Protein AF-A0A6N0BRM6-F1 (afdb_monomer)

Sequence (118 aa):
MFLLLALAVFIVWDSRRLRDKAPEPLSRERLEQGFLPRGFVPWHFHLGLSGVLALLALLEWETPSQPPFTGRWSWLHHAVFEIFGERGLFAWWLVLAGLMLVVGVAQLRRAKGKSRGV

Structure (mmCIF, N/CA/C/O backbone):
data_AF-A0A6N0BRM6-F1
#
_entry.id   AF-A0A6N0BRM6-F1
#
loop_
_atom_site.group_PDB
_atom_site.id
_atom_site.type_symbol
_atom_site.label_atom_id
_atom_site.label_alt_id
_atom_site.label_comp_id
_atom_site.label_asym_id
_atom_site.label_entity_id
_atom_site.label_seq_id
_atom_site.pdbx_PDB_ins_code
_atom_site.Cartn_x
_atom_site.Cartn_y
_atom_site.Cartn_z
_atom_site.occupancy
_atom_site.B_iso_or_equiv
_atom_site.auth_seq_id
_atom_site.auth_comp_id
_atom_site.auth_asym_id
_atom_site.auth_atom_id
_atom_site.pdbx_PDB_model_num
ATOM 1 N N . MET A 1 1 ? 6.498 17.452 -2.510 1.00 72.00 1 MET A N 1
ATOM 2 C CA . MET A 1 1 ? 5.603 18.284 -1.665 1.00 72.00 1 MET A CA 1
ATOM 3 C C . MET A 1 1 ? 4.256 17.631 -1.352 1.00 72.00 1 MET A C 1
ATOM 5 O O . MET A 1 1 ? 3.862 17.673 -0.195 1.00 72.00 1 MET A O 1
ATOM 9 N N . PHE A 1 2 ? 3.565 17.000 -2.309 1.00 66.38 2 PHE A N 1
ATOM 10 C CA . PHE A 1 2 ? 2.235 16.397 -2.086 1.00 66.38 2 PHE A CA 1
ATOM 11 C C . PHE A 1 2 ? 2.163 15.370 -0.939 1.00 66.38 2 PHE A C 1
ATOM 13 O O . PHE A 1 2 ? 1.215 15.394 -0.161 1.00 66.38 2 PHE A O 1
ATOM 20 N N . LEU A 1 3 ? 3.194 14.536 -0.764 1.00 64.25 3 LEU A N 1
ATOM 21 C CA . LEU A 1 3 ? 3.269 13.571 0.345 1.00 64.25 3 LEU A CA 1
ATOM 22 C C . LEU A 1 3 ? 3.289 14.236 1.730 1.00 64.25 3 LEU A C 1
ATOM 24 O O . LEU A 1 3 ? 2.639 13.756 2.654 1.00 64.25 3 LEU A O 1
ATOM 28 N N . LEU A 1 4 ? 3.991 15.365 1.867 1.00 79.38 4 LEU A N 1
ATOM 29 C CA . LEU A 1 4 ? 4.061 16.107 3.131 1.00 79.38 4 LEU A CA 1
ATOM 30 C C . LEU A 1 4 ? 2.715 16.758 3.466 1.00 79.38 4 LEU A C 1
ATOM 32 O O . LEU A 1 4 ? 2.310 16.775 4.625 1.00 79.38 4 LEU A O 1
ATOM 36 N N . LEU A 1 5 ? 1.996 17.229 2.445 1.00 88.06 5 LEU A N 1
ATOM 37 C CA . LEU A 1 5 ? 0.639 17.756 2.584 1.00 88.06 5 LEU A CA 1
ATOM 38 C C . LEU A 1 5 ? -0.354 16.669 3.016 1.00 88.06 5 LEU A C 1
ATOM 40 O O . LEU A 1 5 ? -1.115 16.882 3.957 1.00 88.06 5 LEU A O 1
ATOM 44 N N . ALA A 1 6 ? -0.310 15.491 2.389 1.00 79.12 6 ALA A N 1
ATOM 45 C CA . ALA A 1 6 ? -1.169 14.366 2.760 1.00 79.12 6 ALA A CA 1
ATOM 46 C C . ALA A 1 6 ? -0.912 13.895 4.204 1.00 79.12 6 ALA A C 1
ATOM 48 O O . ALA A 1 6 ? -1.857 13.677 4.964 1.00 79.12 6 ALA A O 1
ATOM 49 N N . LEU A 1 7 ? 0.361 13.810 4.608 1.00 84.44 7 LEU A N 1
ATOM 50 C CA . LEU A 1 7 ? 0.748 13.462 5.974 1.00 84.44 7 LEU A CA 1
ATOM 51 C C . LEU A 1 7 ? 0.258 14.505 6.989 1.00 84.44 7 LEU A C 1
ATOM 53 O O . LEU A 1 7 ? -0.289 14.144 8.030 1.00 84.44 7 LEU A O 1
ATOM 57 N N . ALA A 1 8 ? 0.406 15.795 6.679 1.00 88.56 8 ALA A N 1
ATOM 58 C CA . ALA A 1 8 ? -0.055 16.874 7.547 1.00 88.56 8 ALA A CA 1
ATOM 59 C C . ALA A 1 8 ? -1.581 16.841 7.744 1.00 88.56 8 ALA A C 1
ATOM 61 O O . ALA A 1 8 ? -2.058 16.953 8.875 1.00 88.56 8 ALA A O 1
ATOM 62 N N . VAL A 1 9 ? -2.349 16.616 6.670 1.00 92.06 9 VAL A N 1
ATOM 63 C CA . VAL A 1 9 ? -3.813 16.465 6.743 1.00 92.06 9 VAL A CA 1
ATOM 64 C C . VAL A 1 9 ? -4.200 15.266 7.613 1.00 92.06 9 VAL A C 1
ATOM 66 O O . VAL A 1 9 ? -5.092 15.386 8.455 1.00 92.06 9 VAL A O 1
ATOM 69 N N . PHE A 1 10 ? -3.503 14.136 7.465 1.00 91.75 10 PHE A N 1
ATOM 70 C CA . PHE A 1 10 ? -3.748 12.938 8.268 1.00 91.75 10 PHE A CA 1
ATOM 71 C C . PHE A 1 10 ? -3.501 13.176 9.765 1.00 91.75 10 PHE A C 1
ATOM 73 O O . PHE A 1 10 ? -4.362 12.856 10.583 1.00 91.75 10 PHE A O 1
ATOM 80 N N . ILE A 1 11 ? -2.369 13.792 10.128 1.00 89.69 11 ILE A N 1
ATOM 81 C CA . ILE A 1 11 ? -2.012 14.075 11.529 1.00 89.69 11 ILE A CA 1
ATOM 82 C C . ILE A 1 11 ? -3.036 15.012 12.181 1.00 89.69 11 ILE A C 1
ATOM 84 O O . ILE A 1 11 ? -3.469 14.775 13.310 1.00 89.69 11 ILE A O 1
ATOM 88 N N . VAL A 1 12 ? -3.451 16.070 11.477 1.00 90.31 12 VAL A N 1
ATOM 89 C CA . VAL A 1 12 ? -4.441 17.027 11.997 1.00 90.31 12 VAL A CA 1
ATOM 90 C C . VAL A 1 12 ? -5.794 16.352 12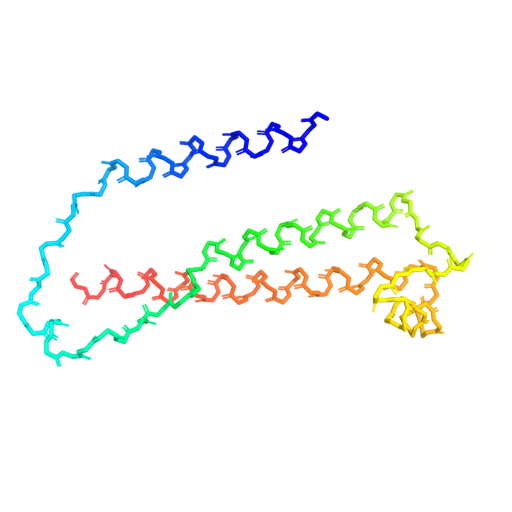.208 1.00 90.31 12 VAL A C 1
ATOM 92 O O . VAL A 1 12 ? -6.454 16.594 13.221 1.00 90.31 12 VAL A O 1
ATOM 95 N N . TRP A 1 13 ? -6.207 15.492 11.279 1.00 94.31 13 TRP A N 1
ATOM 96 C CA . TRP A 1 13 ? -7.456 14.750 11.392 1.00 94.31 13 TRP A CA 1
ATOM 97 C C . TRP A 1 13 ? -7.439 13.752 12.557 1.00 94.31 13 TRP A C 1
ATOM 99 O O . TRP A 1 13 ? -8.380 13.731 13.353 1.00 94.31 13 TRP A O 1
ATOM 109 N N . ASP A 1 14 ? -6.361 12.978 12.709 1.00 89.75 14 ASP A N 1
ATOM 110 C CA . ASP A 1 14 ? -6.246 11.978 13.777 1.00 89.75 14 ASP A CA 1
ATOM 111 C C . ASP A 1 14 ? -6.140 12.629 15.166 1.00 89.75 14 ASP A C 1
ATOM 113 O O . ASP A 1 14 ? -6.813 12.214 16.110 1.00 89.75 14 ASP A O 1
ATOM 117 N N . SER A 1 15 ? -5.405 13.741 15.273 1.00 84.06 15 SER A N 1
ATOM 118 C CA . SER A 1 15 ? -5.323 14.534 16.505 1.00 84.06 15 SER A CA 1
ATOM 119 C C . SER A 1 15 ? -6.690 15.076 16.935 1.00 84.06 15 SER A C 1
ATOM 121 O O . SER A 1 15 ? -7.046 15.006 18.112 1.00 84.06 15 SER A O 1
ATOM 123 N N . ARG A 1 16 ? -7.502 15.561 15.984 1.00 87.88 16 ARG A N 1
ATOM 124 C CA . ARG A 1 16 ? -8.879 15.998 16.270 1.00 87.88 16 ARG A CA 1
ATOM 125 C C . ARG A 1 16 ? -9.756 14.832 16.719 1.00 87.88 16 ARG A C 1
ATOM 127 O O . ARG A 1 16 ? -10.426 14.935 17.737 1.00 87.88 16 ARG A O 1
ATOM 134 N N . ARG A 1 17 ? -9.677 13.695 16.027 1.00 82.88 17 ARG A N 1
ATOM 135 C CA . ARG A 1 17 ? -10.440 12.482 16.357 1.00 82.88 17 ARG A CA 1
ATOM 136 C C . ARG A 1 17 ? -10.163 11.955 17.772 1.00 82.88 17 ARG A C 1
ATOM 138 O O . ARG A 1 17 ? -11.065 11.388 18.387 1.00 82.88 17 ARG A O 1
ATOM 145 N N . LEU A 1 18 ? -8.929 12.084 18.263 1.00 78.62 18 LEU A N 1
ATOM 146 C CA . LEU A 1 18 ? -8.542 11.622 19.600 1.00 78.62 18 LEU A CA 1
ATOM 147 C C . LEU A 1 18 ? -8.971 12.584 20.715 1.00 78.62 18 LEU A C 1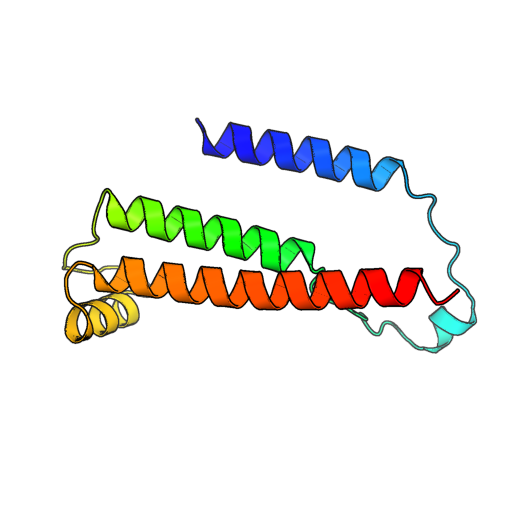
ATOM 149 O O . LEU A 1 18 ? -9.264 12.122 21.814 1.0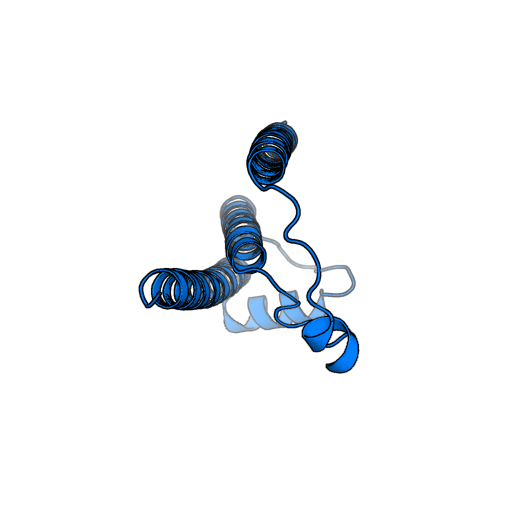0 78.62 18 LEU A O 1
ATOM 153 N N . ARG A 1 19 ? -9.058 13.891 20.438 1.00 81.12 19 ARG A N 1
ATOM 154 C CA . ARG A 1 19 ? -9.497 14.898 21.422 1.00 81.12 19 ARG A CA 1
ATOM 155 C C . ARG A 1 19 ? -10.965 14.751 21.820 1.00 81.12 19 ARG A C 1
ATOM 157 O O . ARG A 1 19 ? -11.303 15.033 22.963 1.00 81.12 19 ARG A O 1
ATOM 164 N N . ASP A 1 20 ? -11.804 14.255 20.916 1.00 76.38 20 ASP A N 1
ATOM 165 C CA . ASP A 1 20 ? -13.247 14.122 21.155 1.00 76.38 20 ASP A CA 1
ATOM 166 C C . ASP A 1 20 ? -13.631 12.849 21.937 1.00 76.38 20 ASP A C 1
ATOM 168 O O . ASP A 1 20 ? -14.805 12.627 22.233 1.00 76.38 20 ASP A O 1
ATOM 172 N N . LYS A 1 21 ? -12.667 11.984 22.283 1.00 71.00 21 LYS A N 1
ATOM 173 C CA . LYS A 1 21 ? -12.925 10.750 23.038 1.00 71.00 21 LYS A CA 1
ATOM 174 C C . LYS A 1 21 ? -12.424 10.879 24.470 1.00 71.00 21 LYS A C 1
ATOM 176 O O . LYS A 1 21 ? -11.224 10.797 24.718 1.00 71.00 21 LYS A O 1
ATOM 181 N N . ALA A 1 22 ? -13.350 11.017 25.418 1.00 66.19 22 ALA A N 1
ATOM 182 C CA . ALA A 1 22 ? -13.034 10.882 26.835 1.00 66.19 22 ALA A CA 1
ATOM 183 C C . ALA A 1 22 ? -12.409 9.494 27.100 1.00 66.19 22 ALA A C 1
ATOM 185 O O . ALA A 1 22 ? -12.912 8.496 26.570 1.00 66.19 22 ALA A O 1
ATOM 186 N N . PRO A 1 23 ? -11.314 9.403 27.878 1.00 64.81 23 PRO A N 1
ATOM 187 C CA . PRO A 1 23 ? -10.708 8.123 28.216 1.00 64.81 23 PRO A CA 1
ATOM 188 C C . PRO A 1 23 ? -11.709 7.288 29.021 1.00 64.81 23 PRO A C 1
ATOM 190 O O . PRO A 1 23 ? -12.103 7.653 30.125 1.00 64.81 23 PRO A O 1
ATOM 193 N N . GLU A 1 24 ? -12.153 6.176 28.437 1.00 70.69 24 GLU A N 1
ATOM 194 C CA . GLU A 1 24 ? -13.071 5.237 29.077 1.00 70.69 24 GLU A CA 1
ATOM 195 C C . GLU A 1 24 ? -12.359 4.596 30.288 1.00 70.69 24 GLU A C 1
ATOM 197 O O . GLU A 1 24 ? -11.265 4.043 30.116 1.00 70.69 24 GLU A O 1
ATOM 202 N N . PRO A 1 25 ? -12.912 4.678 31.514 1.00 70.88 25 PRO A N 1
ATOM 203 C CA . PRO A 1 25 ? -12.265 4.115 32.693 1.00 70.88 25 PRO A CA 1
ATOM 204 C C . PRO A 1 25 ? -12.130 2.593 32.547 1.00 70.88 25 PRO A C 1
ATOM 206 O O . PRO A 1 25 ? -13.089 1.897 32.210 1.00 70.88 25 PRO A O 1
ATOM 209 N N . LEU A 1 26 ? -10.925 2.063 32.787 1.00 63.44 26 LEU A N 1
ATOM 210 C CA . LEU A 1 26 ? -10.678 0.621 32.741 1.00 63.44 26 LEU A CA 1
ATOM 211 C C . LEU A 1 26 ? -11.496 -0.084 33.834 1.00 63.44 26 LEU A C 1
ATOM 213 O O . LEU A 1 26 ? -11.261 0.133 35.023 1.00 63.44 26 LEU A O 1
ATOM 217 N N . SER A 1 27 ? -12.428 -0.959 33.443 1.00 76.44 27 SER A N 1
ATOM 218 C CA . SER A 1 27 ? -13.130 -1.820 34.396 1.00 76.44 27 SER A CA 1
ATOM 219 C C . SER A 1 27 ? -12.166 -2.844 35.004 1.00 76.44 27 SER A C 1
ATOM 221 O O . SER A 1 27 ? -11.254 -3.336 34.335 1.00 76.44 27 SER A O 1
ATOM 223 N N . ARG A 1 28 ? -12.367 -3.195 36.280 1.00 79.25 28 ARG A N 1
ATOM 224 C CA . ARG A 1 28 ? -11.546 -4.208 36.969 1.00 79.25 28 ARG A CA 1
ATOM 225 C C . ARG A 1 28 ? -11.616 -5.577 36.279 1.00 79.25 28 ARG A C 1
ATOM 227 O O . ARG A 1 28 ? -10.604 -6.254 36.179 1.00 79.25 28 ARG A O 1
ATOM 234 N N . GLU A 1 29 ? -12.753 -5.913 35.673 1.00 73.88 29 GLU A N 1
ATOM 235 C CA . GLU A 1 29 ? -12.908 -7.112 34.834 1.00 73.88 29 GLU A CA 1
ATOM 236 C C . GLU A 1 29 ? -12.001 -7.101 33.586 1.00 73.88 29 GLU A C 1
ATOM 238 O O . GLU A 1 29 ? -11.535 -8.156 33.159 1.00 73.88 29 GLU A O 1
ATOM 243 N N . ARG A 1 30 ? -11.693 -5.929 32.995 1.00 62.47 30 ARG A N 1
ATOM 244 C CA . ARG A 1 30 ? -10.713 -5.819 31.889 1.00 62.47 30 ARG A CA 1
ATOM 245 C C . ARG A 1 30 ? -9.274 -6.036 32.363 1.00 62.47 30 ARG A C 1
ATOM 247 O O . ARG A 1 30 ? -8.463 -6.497 31.567 1.00 62.47 30 ARG A O 1
ATOM 254 N N . LEU A 1 31 ? -8.954 -5.697 33.613 1.00 75.94 31 LEU A N 1
ATOM 255 C CA . LEU A 1 31 ? -7.634 -5.944 34.208 1.00 75.94 31 LEU A CA 1
ATOM 256 C C . LEU A 1 31 ? -7.388 -7.445 34.428 1.00 75.94 31 LEU A C 1
ATOM 258 O O . LEU A 1 31 ? -6.277 -7.914 34.197 1.00 75.94 31 LEU A O 1
ATOM 262 N N . GLU A 1 32 ? -8.425 -8.203 34.798 1.00 78.75 32 GLU A N 1
ATOM 263 C CA . GLU A 1 32 ? -8.328 -9.655 35.019 1.00 78.75 32 GLU A CA 1
ATOM 264 C C . GLU A 1 32 ? -8.228 -10.475 33.724 1.00 78.75 32 GLU A C 1
ATOM 266 O O . GLU A 1 32 ? -7.623 -11.543 33.716 1.00 78.75 32 GLU A O 1
ATOM 271 N N . GLN A 1 33 ? -8.743 -9.966 32.598 1.00 69.19 33 GLN A N 1
ATOM 272 C CA . GLN A 1 33 ? -8.633 -10.632 31.287 1.00 69.19 33 GLN A CA 1
ATOM 273 C C . GLN A 1 33 ? -7.218 -10.583 30.676 1.00 69.19 33 GLN A C 1
ATOM 275 O O . GLN A 1 33 ? -7.000 -11.108 29.580 1.00 69.19 33 GLN A O 1
ATOM 280 N N . GL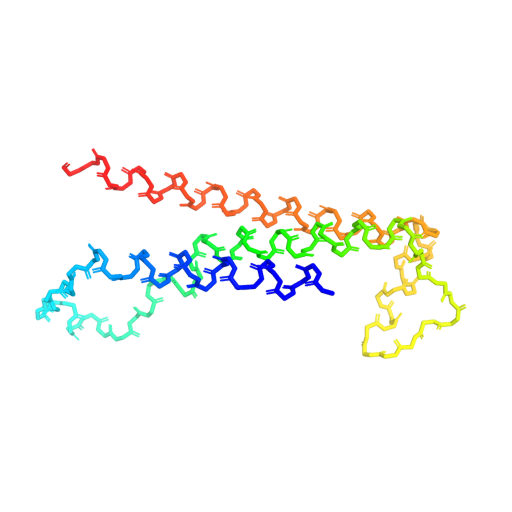Y A 1 34 ? -6.253 -9.980 31.377 1.00 67.50 34 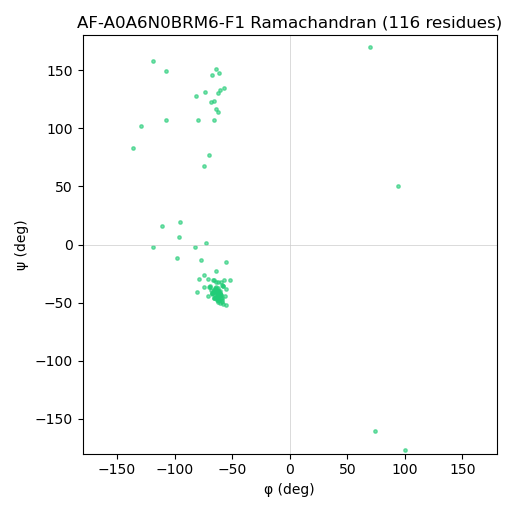GLY A N 1
ATOM 281 C CA . GLY A 1 34 ? -4.887 -9.800 30.908 1.00 67.50 34 GLY A CA 1
ATOM 282 C C . GLY A 1 34 ? -4.783 -8.795 29.760 1.00 67.50 34 GLY A C 1
ATOM 283 O O . GLY A 1 34 ? -5.770 -8.354 29.166 1.00 67.50 34 GLY A O 1
ATOM 284 N N . PHE A 1 35 ? -3.548 -8.430 29.418 1.00 65.88 35 PHE A N 1
ATOM 285 C CA . PHE A 1 35 ? -3.253 -7.607 28.248 1.00 65.88 35 PHE A CA 1
ATOM 286 C C . PHE A 1 35 ? -3.416 -8.465 26.985 1.00 65.88 35 PHE A C 1
ATOM 288 O O . PHE A 1 35 ? -2.449 -8.809 26.318 1.00 65.88 35 PHE A O 1
ATOM 295 N N . LEU A 1 36 ? -4.645 -8.876 26.669 1.00 58.56 36 LEU A N 1
ATOM 296 C CA . LEU A 1 36 ? -4.968 -9.376 25.343 1.00 58.56 36 LEU A CA 1
ATOM 297 C C . LEU A 1 36 ? -5.150 -8.144 24.461 1.00 58.56 36 LEU A C 1
ATOM 299 O O . LEU A 1 36 ? -6.156 -7.443 24.610 1.00 58.56 36 LEU A O 1
ATOM 303 N N . PRO A 1 37 ? -4.214 -7.845 23.550 1.00 59.69 37 PRO A N 1
ATOM 304 C CA . PRO A 1 37 ? -4.346 -6.737 22.623 1.00 59.69 37 PRO A CA 1
ATOM 305 C C . PRO A 1 37 ? -5.438 -7.086 21.604 1.00 59.69 37 PRO A C 1
ATOM 307 O O . PRO A 1 37 ? -5.191 -7.519 20.477 1.00 59.69 37 PRO A O 1
ATOM 310 N N . ARG A 1 38 ? -6.699 -6.974 22.025 1.00 52.03 38 ARG A N 1
ATOM 311 C CA . ARG A 1 38 ? -7.861 -7.198 21.175 1.00 52.03 38 ARG A CA 1
ATOM 312 C C . ARG A 1 38 ? -7.868 -6.111 20.105 1.00 52.03 38 ARG A C 1
ATOM 314 O O . ARG A 1 38 ? -8.210 -4.966 20.378 1.00 52.03 38 ARG A O 1
ATOM 321 N N . GLY A 1 39 ? -7.529 -6.500 18.878 1.00 57.47 39 GLY A N 1
ATOM 322 C CA . GLY A 1 39 ? -7.647 -5.645 17.697 1.00 57.47 39 GLY A CA 1
ATOM 323 C C . GLY A 1 39 ? -6.368 -4.896 17.345 1.00 57.47 39 GLY A C 1
ATOM 324 O O . GLY A 1 39 ? -6.417 -3.693 17.116 1.00 57.47 39 GLY A O 1
ATOM 325 N N . PHE A 1 40 ? -5.240 -5.612 17.269 1.00 59.12 40 PHE A N 1
ATOM 326 C CA . PHE A 1 40 ? -3.913 -5.043 16.993 1.00 59.12 40 PHE A CA 1
ATOM 327 C C . PHE A 1 40 ? -3.818 -4.220 15.699 1.00 59.12 40 PHE A C 1
ATOM 329 O O . PHE A 1 40 ? -2.878 -3.452 15.527 1.00 59.12 40 PHE A O 1
ATOM 336 N N . VAL A 1 41 ? -4.792 -4.330 14.795 1.00 70.50 41 VAL A N 1
ATOM 337 C CA . VAL A 1 41 ? -4.811 -3.531 13.576 1.00 70.50 41 VAL A CA 1
ATOM 338 C C . VAL A 1 41 ? -6.180 -2.868 13.421 1.00 70.50 41 VAL A C 1
ATOM 340 O O . VAL A 1 41 ? -7.141 -3.533 13.027 1.00 70.50 41 VAL A O 1
ATOM 343 N N . PRO A 1 42 ? -6.318 -1.568 13.741 1.00 84.06 42 PRO A N 1
ATOM 344 C CA . PRO A 1 42 ? -7.571 -0.861 13.525 1.00 84.06 42 PRO A CA 1
ATOM 345 C C . PRO A 1 42 ? -7.911 -0.855 12.029 1.00 84.06 42 PRO A C 1
ATOM 347 O O . PRO A 1 42 ? -7.022 -0.767 11.185 1.00 84.06 42 PRO A O 1
ATOM 350 N N . TRP A 1 43 ? -9.199 -0.880 11.675 1.00 87.44 43 TRP A N 1
ATOM 351 C CA . TRP A 1 43 ? -9.644 -0.835 10.270 1.00 87.44 43 TRP A CA 1
ATOM 352 C C . TRP A 1 43 ? -9.032 0.338 9.480 1.00 87.44 43 TRP A C 1
ATOM 354 O O . TRP A 1 43 ? -8.762 0.207 8.290 1.00 87.44 43 TRP A O 1
ATOM 364 N N . HIS A 1 44 ? -8.748 1.457 10.158 1.00 90.25 44 HIS A N 1
ATOM 365 C CA . HIS A 1 44 ? -8.062 2.626 9.602 1.00 90.25 44 HIS A CA 1
ATOM 366 C C . HIS A 1 44 ? -6.680 2.283 9.032 1.00 90.25 44 HIS A C 1
ATOM 368 O O . HIS A 1 44 ? -6.303 2.844 8.013 1.00 90.25 44 HIS A O 1
ATOM 374 N N . PHE A 1 45 ? -5.942 1.353 9.650 1.00 92.69 45 PHE A N 1
ATOM 375 C CA . PHE A 1 45 ? -4.636 0.921 9.155 1.00 92.69 45 PHE A CA 1
ATOM 376 C C . PHE A 1 45 ? -4.766 0.212 7.807 1.00 92.69 45 PHE A C 1
ATOM 378 O O . PHE A 1 45 ? -4.042 0.549 6.881 1.00 92.69 45 PHE A O 1
ATOM 385 N N . HIS A 1 46 ? -5.721 -0.713 7.660 1.00 93.00 46 HIS A N 1
ATOM 386 C CA . HIS A 1 46 ? -5.946 -1.412 6.390 1.00 93.00 46 HIS A CA 1
ATOM 387 C C . HIS A 1 46 ? -6.367 -0.446 5.278 1.00 93.00 46 HIS A C 1
ATOM 389 O O . HIS A 1 46 ? -5.877 -0.547 4.157 1.00 93.00 46 HIS A O 1
ATOM 395 N N . LEU A 1 47 ? -7.233 0.524 5.591 1.00 93.44 47 LEU A N 1
ATOM 396 C CA . LEU A 1 47 ? -7.622 1.553 4.625 1.00 93.44 47 LEU A CA 1
ATOM 397 C C . LEU A 1 47 ? -6.458 2.487 4.272 1.00 93.44 47 LEU A C 1
ATOM 399 O O . LEU A 1 47 ? -6.269 2.805 3.102 1.00 93.44 47 LEU A O 1
ATOM 403 N N . GLY A 1 48 ? -5.660 2.896 5.261 1.00 94.56 48 GLY A N 1
ATOM 404 C CA . GLY A 1 48 ? -4.473 3.719 5.040 1.00 94.56 48 GLY A CA 1
ATOM 405 C C . GLY A 1 48 ? -3.435 2.996 4.183 1.00 94.56 48 GLY A C 1
ATOM 406 O O . GLY A 1 48 ? -2.969 3.543 3.188 1.00 94.56 48 GLY A O 1
ATOM 407 N N . LEU A 1 49 ? -3.140 1.737 4.512 1.00 95.94 49 LEU A N 1
ATOM 408 C CA . LEU A 1 49 ? -2.228 0.886 3.752 1.00 95.94 49 LEU A CA 1
ATOM 409 C C . LEU A 1 49 ? -2.733 0.644 2.325 1.00 95.94 49 LEU A C 1
ATOM 411 O O . LEU A 1 49 ? -1.950 0.735 1.387 1.00 95.94 49 LEU A O 1
ATOM 415 N N . SER A 1 50 ? -4.035 0.402 2.145 1.00 96.94 50 SER A N 1
ATOM 416 C CA . SER A 1 50 ? -4.659 0.309 0.819 1.00 96.94 50 SER A CA 1
ATOM 417 C C . SER A 1 50 ? -4.420 1.575 -0.011 1.00 96.94 50 SER A C 1
ATOM 419 O O . SER A 1 50 ? -4.019 1.478 -1.168 1.00 96.94 50 SER A O 1
ATOM 421 N N . GLY A 1 51 ? -4.579 2.760 0.591 1.00 96.06 51 GLY A N 1
ATOM 422 C CA . GLY A 1 51 ? -4.300 4.034 -0.074 1.00 96.06 51 GLY A CA 1
ATOM 423 C C . GLY A 1 51 ? -2.833 4.187 -0.483 1.00 96.06 51 GLY A C 1
ATOM 424 O O . GLY A 1 51 ? -2.553 4.590 -1.608 1.00 96.06 51 GLY A O 1
ATOM 425 N N . VAL A 1 52 ? -1.894 3.810 0.389 1.00 97.50 52 VAL A N 1
ATOM 426 C CA . VAL A 1 52 ? -0.454 3.820 0.069 1.00 97.50 52 VAL A CA 1
ATOM 427 C C . VAL A 1 52 ? -0.137 2.867 -1.085 1.00 97.50 52 VAL A C 1
ATOM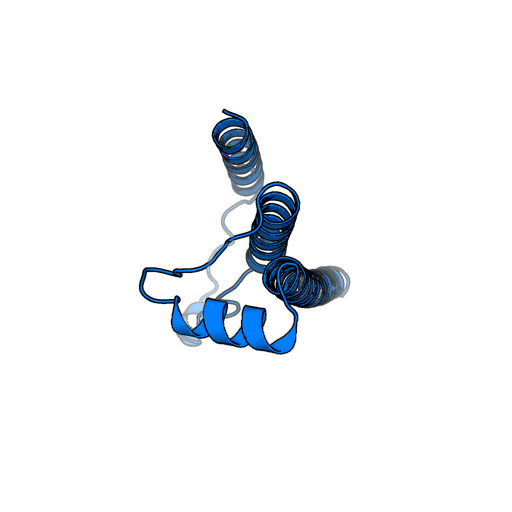 429 O O . VAL A 1 52 ? 0.574 3.250 -2.010 1.00 97.50 52 VAL A O 1
ATOM 432 N N . LEU A 1 53 ? -0.691 1.653 -1.074 1.00 97.44 53 LEU A N 1
ATOM 433 C CA . LEU A 1 53 ? -0.500 0.676 -2.150 1.00 97.44 53 LEU A CA 1
ATOM 434 C C . LEU A 1 53 ? -1.102 1.158 -3.478 1.00 97.44 53 LEU A C 1
ATOM 436 O O . LEU A 1 53 ? -0.490 0.976 -4.525 1.00 97.44 53 LEU A O 1
ATOM 440 N N . ALA A 1 54 ? -2.261 1.820 -3.447 1.00 96.88 54 ALA A N 1
ATOM 441 C CA . ALA A 1 54 ? -2.864 2.413 -4.640 1.00 96.88 54 ALA A CA 1
ATOM 442 C C . ALA A 1 54 ? -2.000 3.549 -5.216 1.00 96.88 54 ALA A C 1
ATOM 444 O O . ALA A 1 54 ? -1.855 3.656 -6.430 1.00 96.88 54 ALA A O 1
ATOM 445 N N . LEU A 1 55 ? -1.386 4.369 -4.356 1.00 97.62 55 LEU A N 1
ATOM 446 C CA . LEU A 1 55 ? -0.433 5.394 -4.787 1.00 97.62 55 LEU A CA 1
ATOM 447 C C . LEU A 1 55 ? 0.836 4.785 -5.389 1.00 97.62 55 LEU A C 1
ATOM 449 O O . LEU A 1 55 ? 1.322 5.296 -6.392 1.00 97.62 55 LEU A O 1
ATOM 453 N N . LEU A 1 56 ? 1.352 3.693 -4.816 1.00 95.94 56 LEU A N 1
ATOM 454 C CA . LEU A 1 56 ? 2.473 2.953 -5.403 1.00 95.94 56 LEU A CA 1
ATOM 455 C C . LEU A 1 56 ? 2.110 2.387 -6.776 1.00 95.94 56 LEU A C 1
ATOM 457 O O . LEU A 1 56 ? 2.908 2.505 -7.697 1.00 95.94 56 LEU A O 1
ATOM 461 N N . ALA A 1 57 ? 0.897 1.849 -6.941 1.00 96.69 57 ALA A N 1
ATOM 462 C CA . ALA A 1 57 ? 0.414 1.412 -8.246 1.00 96.69 57 ALA A CA 1
ATOM 463 C C . ALA A 1 57 ? 0.402 2.581 -9.247 1.00 96.69 57 ALA A C 1
ATOM 465 O O . ALA A 1 57 ? 0.952 2.464 -10.334 1.00 96.69 57 ALA A O 1
ATOM 466 N N . LEU A 1 58 ? -0.161 3.735 -8.881 1.00 97.12 58 LEU A N 1
ATOM 467 C CA . LEU A 1 58 ? -0.168 4.909 -9.762 1.00 97.12 58 LEU A CA 1
ATOM 468 C C . LEU A 1 58 ? 1.244 5.389 -10.123 1.00 97.12 58 LEU A C 1
ATOM 470 O O . LEU A 1 58 ? 1.488 5.731 -11.274 1.00 97.12 58 LEU A O 1
ATOM 474 N N . LEU A 1 59 ? 2.178 5.385 -9.169 1.00 96.81 59 LEU A N 1
ATOM 475 C CA . LEU A 1 59 ? 3.569 5.747 -9.440 1.00 96.81 59 LEU A CA 1
ATOM 476 C C . LEU A 1 59 ? 4.216 4.777 -10.439 1.00 96.81 59 LEU A C 1
ATOM 478 O O . LEU A 1 59 ? 4.882 5.213 -11.371 1.00 96.81 59 LEU A O 1
ATOM 482 N N . GLU A 1 60 ? 3.970 3.480 -10.267 1.00 96.12 60 GLU A N 1
ATOM 483 C CA . GLU A 1 60 ? 4.465 2.429 -11.158 1.00 96.12 60 GLU A CA 1
ATOM 484 C C . GLU A 1 60 ? 3.852 2.511 -12.563 1.00 96.12 60 GLU A C 1
ATOM 486 O O . GLU A 1 60 ? 4.482 2.142 -13.547 1.00 96.12 60 GLU A O 1
ATOM 491 N N . TRP A 1 61 ? 2.618 3.006 -12.672 1.00 96.31 61 TRP A N 1
ATOM 492 C CA . TRP A 1 61 ? 1.974 3.246 -13.960 1.00 96.31 61 TRP A CA 1
ATOM 493 C C . TRP A 1 61 ? 2.645 4.381 -14.741 1.00 96.31 61 TRP A C 1
ATOM 495 O O . TRP A 1 61 ? 2.844 4.261 -15.948 1.00 96.31 61 TRP A O 1
ATOM 505 N N . GLU A 1 62 ? 2.986 5.474 -14.055 1.00 97.75 62 GLU A N 1
ATOM 506 C CA . GLU A 1 62 ? 3.653 6.639 -14.653 1.00 97.75 62 GLU A CA 1
ATOM 507 C C . GLU A 1 62 ? 5.132 6.365 -14.952 1.00 97.75 62 GLU A C 1
ATOM 509 O O . GLU A 1 62 ? 5.684 6.864 -15.930 1.00 97.75 62 GLU A O 1
ATOM 514 N N . THR A 1 63 ? 5.809 5.600 -14.095 1.00 96.56 63 THR A N 1
ATOM 515 C CA . THR A 1 63 ? 7.236 5.287 -14.232 1.00 96.56 63 THR A CA 1
ATOM 516 C C . THR A 1 63 ? 7.469 3.801 -13.956 1.00 96.56 63 THR A C 1
ATOM 518 O O . THR A 1 63 ? 7.822 3.439 -12.831 1.00 96.56 63 THR A O 1
ATOM 521 N N . PRO A 1 64 ? 7.268 2.936 -14.969 1.00 95.81 64 PRO A N 1
ATOM 522 C CA . PRO A 1 64 ? 7.448 1.498 -14.829 1.00 95.81 64 PRO A CA 1
ATOM 523 C C . PRO A 1 64 ? 8.883 1.153 -14.438 1.00 95.81 64 PRO A C 1
ATOM 525 O O . PRO A 1 64 ? 9.848 1.633 -15.039 1.00 95.81 64 PRO A O 1
ATOM 528 N N . SER A 1 65 ? 9.032 0.292 -13.437 1.00 94.75 65 SER A N 1
ATOM 529 C CA . SER A 1 65 ? 10.323 -0.224 -13.010 1.00 94.75 65 SER A CA 1
ATOM 530 C C . SER A 1 65 ? 10.893 -1.133 -14.095 1.00 94.75 65 SER A C 1
ATOM 532 O O . SER A 1 65 ? 10.293 -2.146 -14.455 1.00 94.75 65 SER A O 1
ATOM 534 N N . GLN A 1 66 ? 12.088 -0.806 -14.583 1.00 94.69 66 GLN A N 1
ATOM 535 C CA . GLN A 1 66 ? 12.784 -1.600 -15.592 1.00 94.69 66 GLN A CA 1
ATOM 536 C C . GLN A 1 66 ? 13.986 -2.346 -14.991 1.00 94.69 66 GLN A C 1
ATOM 538 O O . GLN A 1 66 ? 14.602 -1.866 -14.033 1.00 94.69 66 GLN A O 1
ATOM 543 N N . PRO A 1 67 ? 14.332 -3.533 -15.524 1.00 94.75 67 PRO A N 1
ATOM 544 C CA . PRO A 1 67 ? 15.532 -4.248 -15.111 1.00 94.75 67 PRO A CA 1
ATOM 545 C C . PRO A 1 67 ? 16.810 -3.452 -15.457 1.00 94.75 67 PRO A C 1
ATOM 547 O O . PRO A 1 67 ? 16.826 -2.727 -16.452 1.00 94.75 67 PRO A O 1
ATOM 550 N N . PRO A 1 68 ? 17.908 -3.608 -14.687 1.00 96.25 68 PRO A N 1
ATOM 551 C CA . PRO A 1 68 ? 18.102 -4.573 -13.601 1.00 96.25 68 PRO A CA 1
ATOM 552 C C . PRO A 1 68 ? 17.479 -4.131 -12.264 1.00 96.25 68 PRO A C 1
ATOM 554 O O . PRO A 1 68 ? 17.778 -3.061 -11.735 1.00 96.25 68 PRO A O 1
ATOM 557 N N . PHE A 1 69 ? 16.657 -5.000 -11.665 1.00 96.12 69 PHE A N 1
ATOM 558 C CA . PHE A 1 69 ? 16.073 -4.747 -10.346 1.00 96.12 69 PHE A CA 1
ATOM 559 C C . PHE A 1 69 ? 17.128 -4.907 -9.242 1.00 96.12 69 PHE A C 1
ATOM 561 O O . PHE A 1 69 ? 17.820 -5.922 -9.173 1.00 96.12 69 PHE A O 1
ATOM 568 N N . THR A 1 70 ? 17.216 -3.937 -8.330 1.00 96.75 70 THR A N 1
ATOM 569 C CA . THR A 1 70 ? 18.158 -3.957 -7.195 1.00 96.75 70 THR A CA 1
ATOM 570 C C . THR A 1 70 ? 17.419 -3.934 -5.847 1.00 96.75 70 THR A C 1
ATOM 572 O O . THR A 1 70 ? 16.255 -3.543 -5.767 1.00 96.75 70 THR A O 1
ATOM 575 N N . GLY A 1 71 ? 18.072 -4.389 -4.768 1.00 95.75 71 GLY A N 1
ATOM 576 C CA . GLY A 1 71 ? 17.539 -4.346 -3.394 1.00 95.75 71 GLY A CA 1
ATOM 577 C C . GLY A 1 71 ? 16.937 -5.657 -2.861 1.00 95.75 71 GLY A C 1
ATOM 578 O O . GLY A 1 71 ? 16.965 -6.692 -3.517 1.00 95.75 71 GLY A O 1
ATOM 579 N N . ARG A 1 72 ? 16.391 -5.621 -1.630 1.00 97.25 72 ARG A N 1
ATOM 580 C CA . ARG A 1 72 ? 15.913 -6.816 -0.884 1.00 97.25 72 ARG A CA 1
ATOM 581 C C . ARG A 1 72 ? 14.736 -7.548 -1.545 1.00 97.25 72 ARG A C 1
ATOM 583 O O . ARG A 1 72 ? 14.524 -8.724 -1.267 1.00 97.25 72 ARG A O 1
ATOM 590 N N . TRP A 1 73 ? 13.981 -6.855 -2.392 1.00 96.06 73 TRP A N 1
ATOM 591 C CA . TRP A 1 73 ? 12.787 -7.374 -3.065 1.00 96.06 73 TRP A CA 1
ATOM 592 C C . TRP A 1 73 ? 12.988 -7.546 -4.577 1.00 96.06 73 TRP A C 1
ATOM 594 O O . TRP A 1 73 ? 12.015 -7.712 -5.307 1.00 96.06 73 TRP A O 1
ATOM 604 N N . SER A 1 74 ? 14.238 -7.536 -5.059 1.00 96.12 74 SER A N 1
ATOM 605 C CA . SER A 1 74 ? 14.543 -7.692 -6.488 1.00 96.12 74 SER A CA 1
ATOM 606 C C . SER A 1 74 ? 14.007 -9.002 -7.069 1.00 96.12 74 SER A C 1
ATOM 608 O O . SER A 1 74 ? 13.523 -9.012 -8.196 1.00 96.12 74 SER A O 1
ATOM 610 N N . TRP A 1 75 ? 14.018 -10.086 -6.285 1.00 97.12 75 TRP A N 1
ATOM 611 C CA . TRP A 1 75 ? 13.475 -11.385 -6.691 1.00 97.12 75 TRP A CA 1
ATOM 612 C C . TRP A 1 75 ? 11.967 -11.330 -6.983 1.00 97.12 75 TRP A C 1
ATOM 614 O O . TRP A 1 75 ? 11.505 -11.953 -7.935 1.00 97.12 75 TRP A O 1
ATOM 624 N N . LEU A 1 76 ? 11.201 -10.556 -6.205 1.00 96.06 76 LEU A N 1
ATOM 625 C CA . LEU A 1 76 ? 9.760 -10.392 -6.404 1.00 96.06 76 LEU A CA 1
ATOM 626 C C . LEU A 1 76 ? 9.487 -9.568 -7.663 1.00 96.06 76 LEU A C 1
ATOM 628 O O . LEU A 1 76 ? 8.643 -9.949 -8.468 1.00 96.06 76 LEU A O 1
ATOM 632 N N . HIS A 1 77 ? 10.223 -8.468 -7.852 1.00 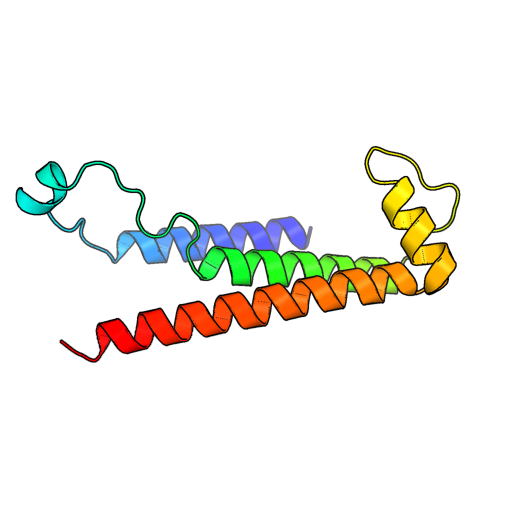95.69 77 HIS A N 1
ATOM 633 C CA . HIS A 1 77 ? 10.110 -7.647 -9.059 1.00 95.69 77 HIS A CA 1
ATOM 634 C C . HIS A 1 77 ? 10.433 -8.459 -10.313 1.00 95.69 77 HIS A C 1
ATOM 636 O O . HIS A 1 77 ? 9.682 -8.398 -11.280 1.00 95.69 77 HIS A O 1
ATOM 642 N N . HIS 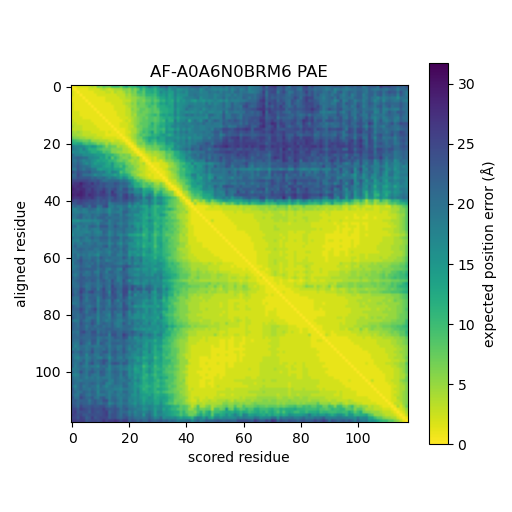A 1 78 ? 11.486 -9.279 -10.261 1.00 97.06 78 HIS A N 1
ATOM 643 C CA . HIS A 1 78 ? 11.849 -10.166 -11.360 1.00 97.06 78 HIS A CA 1
ATOM 644 C C . HIS A 1 78 ? 10.735 -11.170 -11.675 1.00 97.06 78 HIS A C 1
ATOM 646 O O . HIS A 1 78 ? 10.310 -11.257 -12.821 1.00 97.06 78 HIS A O 1
ATOM 652 N N . ALA A 1 79 ? 10.214 -11.879 -10.668 1.00 97.31 79 ALA A N 1
ATOM 653 C CA . ALA A 1 79 ? 9.153 -12.867 -10.868 1.00 97.31 79 ALA A CA 1
ATOM 654 C C . ALA A 1 79 ? 7.863 -12.242 -11.431 1.00 97.31 79 ALA A C 1
ATOM 656 O O . ALA A 1 79 ? 7.239 -12.792 -12.335 1.00 97.31 79 ALA A O 1
ATOM 657 N N . VAL A 1 80 ? 7.464 -11.072 -10.923 1.00 96.94 80 VAL A N 1
ATOM 658 C CA . VAL A 1 80 ? 6.272 -10.365 -11.412 1.00 96.94 80 VAL A CA 1
ATOM 659 C C . VAL A 1 80 ? 6.478 -9.860 -12.842 1.00 96.94 80 VAL A C 1
ATOM 661 O O . VAL A 1 80 ? 5.574 -9.992 -13.664 1.00 96.94 80 VAL A O 1
ATOM 664 N N . PHE A 1 81 ? 7.658 -9.319 -13.154 1.00 96.44 81 PHE A N 1
ATOM 665 C CA . PHE A 1 81 ? 7.994 -8.854 -14.498 1.00 96.44 81 PHE A CA 1
ATOM 666 C C . PHE A 1 81 ? 8.039 -10.005 -15.511 1.00 96.44 81 PHE A C 1
ATOM 668 O O . PHE A 1 81 ? 7.558 -9.857 -16.628 1.00 96.44 81 PHE A O 1
ATOM 675 N N . GLU A 1 82 ? 8.559 -11.169 -15.126 1.00 96.88 82 GLU A N 1
ATOM 676 C CA . GLU A 1 82 ? 8.630 -12.345 -15.999 1.00 96.88 82 GLU A CA 1
ATOM 677 C C . GLU A 1 82 ? 7.238 -12.893 -16.354 1.00 96.88 82 GLU A C 1
ATOM 679 O O . GLU A 1 82 ? 6.989 -13.254 -17.501 1.00 96.88 82 GLU A O 1
ATOM 684 N N . ILE A 1 83 ? 6.307 -12.904 -15.393 1.00 97.06 83 ILE A N 1
ATOM 685 C CA . ILE A 1 83 ? 4.950 -13.439 -15.598 1.00 97.06 83 ILE A CA 1
ATOM 686 C C . ILE A 1 83 ? 4.040 -12.430 -16.314 1.00 97.06 83 ILE A C 1
ATOM 688 O O . ILE A 1 83 ? 3.232 -12.814 -17.159 1.00 97.06 83 ILE A O 1
ATOM 692 N N . PHE A 1 84 ? 4.130 -11.145 -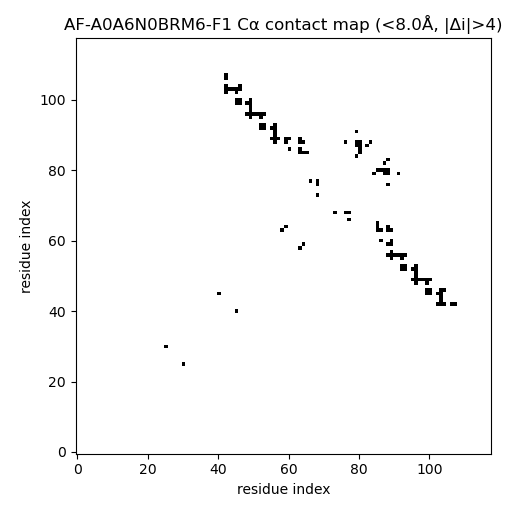15.959 1.00 96.12 84 PHE A N 1
ATOM 693 C CA . PHE A 1 84 ? 3.146 -10.130 -16.356 1.00 96.12 84 PHE A CA 1
ATOM 694 C C . PHE A 1 84 ? 3.724 -8.984 -17.210 1.00 96.12 84 PHE A C 1
ATOM 696 O O . PHE A 1 84 ? 2.975 -8.104 -17.641 1.00 96.12 84 PHE A O 1
ATOM 703 N N . GLY A 1 85 ? 5.032 -8.973 -17.471 1.00 95.62 85 GLY A N 1
ATOM 704 C CA . GLY A 1 85 ? 5.720 -7.949 -18.258 1.00 95.62 85 GLY A CA 1
ATOM 705 C C . GLY A 1 85 ? 5.895 -6.611 -17.532 1.00 95.62 85 GLY A C 1
ATOM 706 O O . GLY A 1 85 ? 5.783 -6.512 -16.310 1.00 95.62 85 GLY A O 1
ATOM 707 N N . GLU A 1 86 ? 6.131 -5.550 -18.312 1.00 95.31 86 GLU A N 1
ATOM 708 C CA . GLU A 1 86 ? 6.421 -4.190 -17.820 1.00 95.31 86 GLU A CA 1
ATOM 709 C C . GLU A 1 86 ? 5.326 -3.620 -16.905 1.00 95.31 86 GLU A C 1
ATOM 711 O O . GLU A 1 86 ? 5.610 -2.883 -15.968 1.00 95.31 86 GLU A O 1
ATOM 716 N N . ARG A 1 87 ? 4.063 -4.011 -17.117 1.00 95.62 87 ARG A N 1
ATOM 717 C CA . ARG A 1 87 ? 2.922 -3.557 -16.298 1.00 95.62 87 ARG A CA 1
ATOM 718 C C . ARG A 1 87 ? 2.544 -4.519 -15.174 1.00 95.62 87 ARG A C 1
ATOM 720 O O . ARG A 1 87 ? 1.545 -4.302 -14.486 1.00 95.62 87 ARG A O 1
ATOM 727 N N . GLY A 1 88 ? 3.332 -5.571 -14.969 1.00 94.88 88 GLY A N 1
ATOM 728 C CA . GLY A 1 88 ? 3.074 -6.571 -13.943 1.00 94.88 88 GLY A CA 1
ATOM 729 C C . GLY A 1 88 ? 3.062 -5.999 -12.537 1.00 94.88 88 GLY A C 1
ATOM 730 O O . GLY A 1 88 ? 2.178 -6.309 -11.737 1.00 94.88 88 GLY A O 1
ATOM 731 N N . LEU A 1 89 ? 4.019 -5.117 -12.249 1.00 94.88 89 LEU A N 1
ATOM 732 C CA . LEU A 1 89 ? 4.183 -4.567 -10.911 1.00 94.88 89 LEU A CA 1
ATOM 733 C C . LEU A 1 89 ? 3.045 -3.603 -10.542 1.00 94.88 89 LEU A C 1
ATOM 735 O O . LEU A 1 89 ? 2.540 -3.650 -9.421 1.00 94.88 89 LEU A O 1
ATOM 739 N N . PHE A 1 90 ? 2.549 -2.828 -11.512 1.00 96.44 90 PHE A N 1
ATOM 740 C CA . PHE A 1 90 ? 1.322 -2.039 -11.369 1.00 96.44 90 PHE A CA 1
ATOM 741 C C . PHE A 1 90 ? 0.130 -2.917 -10.961 1.00 96.44 90 PHE A C 1
ATOM 743 O O . PHE A 1 90 ? -0.544 -2.634 -9.966 1.00 96.44 90 PHE A O 1
ATOM 750 N N . ALA A 1 91 ? -0.115 -4.003 -11.704 1.00 96.00 91 ALA A N 1
ATOM 751 C CA . ALA A 1 91 ? -1.226 -4.911 -11.430 1.00 96.00 91 ALA A CA 1
ATOM 752 C C . ALA A 1 91 ? -1.095 -5.561 -10.042 1.00 96.00 91 ALA A C 1
ATOM 754 O O . ALA A 1 91 ? -2.077 -5.645 -9.302 1.00 96.00 91 ALA A O 1
ATOM 755 N N . TRP A 1 92 ? 0.121 -5.955 -9.657 1.00 96.31 92 TRP A N 1
ATOM 756 C CA . TRP A 1 92 ? 0.421 -6.511 -8.338 1.00 96.31 92 TRP A CA 1
ATOM 757 C C . TRP A 1 92 ? 0.056 -5.549 -7.198 1.00 96.31 92 TRP A C 1
ATOM 759 O O . TRP A 1 92 ? -0.681 -5.921 -6.278 1.00 96.31 92 TRP A O 1
ATOM 769 N N . TRP A 1 93 ? 0.510 -4.293 -7.275 1.00 96.19 93 TRP A N 1
ATOM 770 C CA . TRP A 1 93 ? 0.182 -3.278 -6.272 1.00 96.19 93 TRP A CA 1
ATOM 771 C C . TRP A 1 93 ? -1.317 -2.998 -6.200 1.00 96.19 93 TRP A C 1
ATOM 773 O O . TRP A 1 93 ? -1.866 -2.878 -5.102 1.00 96.19 93 TRP A O 1
ATOM 783 N N . LEU A 1 94 ? -1.997 -2.959 -7.348 1.00 96.38 94 LEU A N 1
ATOM 784 C CA . LEU A 1 94 ? -3.436 -2.727 -7.416 1.00 96.38 94 LEU A CA 1
ATOM 785 C C . LEU A 1 94 ? -4.238 -3.860 -6.755 1.00 96.38 94 LEU A C 1
ATOM 787 O O . LEU A 1 94 ? -5.185 -3.594 -6.011 1.00 96.38 94 LEU A O 1
ATOM 791 N N . VAL A 1 95 ? -3.836 -5.118 -6.962 1.00 97.12 95 VAL A N 1
ATOM 792 C CA . VAL A 1 95 ? -4.458 -6.283 -6.311 1.00 97.12 95 VAL A CA 1
ATOM 793 C C . VAL A 1 95 ? -4.281 -6.214 -4.795 1.00 97.12 95 VAL A C 1
ATOM 795 O O . VAL A 1 95 ? -5.259 -6.356 -4.057 1.00 97.12 95 VAL A O 1
ATOM 798 N N . LEU A 1 96 ? -3.065 -5.939 -4.311 1.00 96.56 96 LEU A N 1
ATOM 799 C CA . LEU A 1 96 ? -2.810 -5.790 -2.874 1.00 96.56 96 LEU A CA 1
ATOM 800 C C . LEU A 1 96 ? -3.609 -4.628 -2.268 1.00 96.56 96 LEU A C 1
ATOM 802 O O . LEU A 1 96 ? -4.199 -4.779 -1.194 1.00 96.56 96 LEU A O 1
ATOM 806 N N . ALA A 1 97 ? -3.681 -3.490 -2.965 1.00 96.88 97 ALA A N 1
ATOM 807 C CA . ALA A 1 97 ? -4.486 -2.347 -2.550 1.00 96.88 97 ALA A CA 1
ATOM 808 C C . ALA A 1 97 ? -5.969 -2.727 -2.426 1.00 96.88 97 ALA A C 1
ATOM 810 O O . ALA A 1 97 ? -6.598 -2.423 -1.408 1.00 96.88 97 ALA A O 1
ATOM 811 N N . GLY A 1 98 ? -6.512 -3.439 -3.419 1.00 96.75 98 GLY A N 1
ATOM 812 C CA . GLY A 1 98 ? -7.891 -3.925 -3.425 1.00 96.75 98 GLY A CA 1
ATOM 813 C C . GLY A 1 98 ? -8.182 -4.897 -2.280 1.00 96.75 98 GLY A C 1
ATOM 814 O O . GLY A 1 98 ? -9.177 -4.734 -1.571 1.00 96.75 98 GLY A O 1
ATOM 815 N N . LEU A 1 99 ? -7.288 -5.858 -2.029 1.00 97.50 99 LEU A N 1
ATOM 816 C CA . LEU A 1 99 ? -7.411 -6.794 -0.907 1.00 97.50 99 LEU A CA 1
ATOM 817 C C . LEU A 1 99 ? -7.455 -6.061 0.440 1.00 97.50 99 LEU A C 1
ATOM 819 O O . LEU A 1 99 ? -8.347 -6.310 1.255 1.00 97.50 99 LEU A O 1
ATOM 823 N N . MET A 1 100 ? -6.542 -5.112 0.658 1.00 96.12 100 MET A N 1
ATOM 824 C CA . MET A 1 100 ? -6.514 -4.315 1.888 1.00 96.12 100 MET A CA 1
ATOM 825 C C . MET A 1 100 ? -7.762 -3.439 2.041 1.00 96.12 100 MET A C 1
ATOM 827 O O . MET A 1 100 ? -8.287 -3.312 3.150 1.00 96.12 100 MET A O 1
ATOM 831 N N . LEU A 1 101 ? -8.288 -2.893 0.938 1.00 96.50 101 LEU A N 1
ATOM 832 C CA . LEU A 1 101 ? -9.529 -2.120 0.939 1.00 96.50 101 LEU A CA 1
ATOM 833 C C . LEU A 1 101 ? -10.714 -2.979 1.384 1.00 96.50 101 LEU A C 1
ATOM 835 O O . LEU A 1 101 ? -11.458 -2.586 2.283 1.00 96.50 101 LEU A O 1
ATOM 839 N N . VAL A 1 102 ? -10.874 -4.165 0.790 1.00 96.81 102 VAL A N 1
ATOM 840 C CA . VAL A 1 102 ? -11.965 -5.095 1.115 1.00 96.81 102 VAL A CA 1
ATOM 841 C C . VAL A 1 102 ? -11.908 -5.494 2.588 1.00 96.81 102 VAL A C 1
ATOM 843 O O . VAL A 1 102 ? -12.923 -5.422 3.285 1.00 96.81 102 VAL A O 1
ATOM 846 N N . VAL A 1 103 ? -10.720 -5.845 3.090 1.00 94.81 103 VAL A N 1
ATOM 847 C CA . VAL A 1 103 ? -10.514 -6.191 4.503 1.00 94.81 103 VAL A CA 1
ATOM 848 C C . VAL A 1 103 ? -10.845 -5.004 5.414 1.00 94.81 103 VAL A C 1
ATOM 850 O O . VAL A 1 103 ? -11.599 -5.161 6.378 1.00 94.81 103 VAL A O 1
ATOM 853 N N . GLY A 1 104 ? -10.349 -3.805 5.096 1.00 93.62 104 GLY A N 1
ATOM 854 C CA . GLY A 1 104 ? -10.618 -2.589 5.866 1.00 93.62 104 GLY A CA 1
ATOM 855 C C . GLY A 1 104 ? -12.105 -2.228 5.909 1.00 93.62 104 GLY A C 1
ATOM 856 O O . GLY A 1 104 ? -12.646 -1.942 6.979 1.00 93.62 104 GLY A O 1
ATOM 857 N N . VAL A 1 105 ? -12.807 -2.323 4.776 1.00 93.88 105 VAL A N 1
ATOM 858 C CA . VAL A 1 105 ? -14.256 -2.079 4.685 1.00 93.88 105 VAL A CA 1
ATOM 859 C C . VAL A 1 105 ? -15.048 -3.140 5.450 1.00 93.88 105 VAL A C 1
ATOM 861 O O . VAL A 1 105 ? -15.990 -2.799 6.169 1.00 93.88 105 VAL A O 1
ATOM 864 N N . ALA A 1 106 ? -14.673 -4.417 5.352 1.00 93.00 106 ALA A N 1
ATOM 865 C CA . ALA A 1 106 ? -15.323 -5.489 6.101 1.00 93.00 106 ALA A CA 1
ATOM 866 C C . ALA A 1 106 ? -15.187 -5.277 7.619 1.00 93.00 106 ALA A C 1
ATOM 868 O O . ALA A 1 106 ? -16.170 -5.397 8.355 1.00 93.00 106 ALA A O 1
ATOM 869 N N . GLN A 1 107 ? -14.000 -4.887 8.093 1.00 91.94 107 GLN A N 1
ATOM 870 C CA . GLN A 1 107 ? -13.771 -4.555 9.502 1.00 91.94 107 GLN A CA 1
ATOM 871 C C . GLN A 1 107 ? -14.550 -3.309 9.939 1.00 91.94 107 GLN A C 1
ATOM 873 O O . GLN A 1 107 ? -15.145 -3.311 11.017 1.00 91.94 107 GLN A O 1
ATOM 878 N N . LEU A 1 108 ? -14.619 -2.273 9.097 1.00 91.00 108 LEU A N 1
ATOM 879 C CA . LEU A 1 108 ? -15.425 -1.078 9.357 1.00 91.00 108 LEU A CA 1
ATOM 880 C C . LEU A 1 108 ? -16.914 -1.421 9.510 1.00 91.00 108 LEU A C 1
ATOM 882 O O . LEU A 1 108 ? -17.573 -0.929 10.427 1.00 91.00 108 LEU A O 1
ATOM 886 N N . ARG A 1 109 ? -17.449 -2.286 8.639 1.00 91.19 109 ARG A N 1
ATOM 887 C CA . ARG A 1 109 ? -18.844 -2.752 8.717 1.00 91.19 109 ARG A CA 1
ATOM 888 C C . ARG A 1 109 ? -19.106 -3.515 10.014 1.00 91.19 109 ARG A C 1
ATOM 890 O O . ARG A 1 109 ? -20.095 -3.234 10.687 1.00 91.19 109 ARG A O 1
ATOM 897 N N . ARG A 1 110 ? -18.195 -4.414 10.406 1.00 88.56 110 ARG A N 1
ATOM 898 C CA . ARG A 1 110 ? -18.272 -5.146 11.684 1.00 88.56 110 ARG A CA 1
ATOM 899 C C . ARG A 1 110 ? -18.239 -4.199 12.887 1.00 88.56 110 ARG A C 1
ATOM 901 O O . ARG A 1 110 ? -19.034 -4.362 13.809 1.00 88.56 110 ARG A O 1
ATOM 908 N N . ALA A 1 111 ? -17.376 -3.182 12.857 1.00 85.75 111 ALA A N 1
ATOM 909 C CA . ALA A 1 111 ? -17.283 -2.183 13.919 1.00 85.75 111 ALA A CA 1
ATOM 910 C C . ALA A 1 111 ? -18.576 -1.358 14.055 1.00 85.75 111 ALA A C 1
ATOM 912 O O . ALA A 1 111 ? -19.077 -1.199 15.164 1.00 85.75 111 ALA A O 1
ATOM 913 N N . LYS A 1 112 ? -19.163 -0.900 12.937 1.00 84.62 112 LYS A N 1
ATOM 914 C CA . LYS A 1 112 ? -20.440 -0.159 12.939 1.00 84.62 112 LYS A CA 1
ATOM 915 C C . LYS A 1 112 ? -21.625 -1.007 13.411 1.00 84.62 112 LYS A C 1
ATOM 917 O O . LYS A 1 112 ? -22.495 -0.482 14.096 1.00 84.62 112 LYS A O 1
ATOM 922 N N . GLY A 1 113 ? -21.664 -2.295 13.057 1.00 84.12 113 GLY A N 1
ATOM 923 C CA . GLY A 1 113 ? -22.713 -3.216 13.508 1.00 84.12 113 GLY A CA 1
ATOM 924 C C . GLY A 1 113 ? -22.714 -3.399 15.026 1.00 84.12 113 GLY A C 1
ATOM 925 O O . GLY A 1 113 ? -23.767 -3.324 15.651 1.00 84.12 113 GLY A O 1
ATOM 926 N N . LYS A 1 114 ? -21.528 -3.532 15.634 1.00 77.94 114 LYS A N 1
ATOM 927 C CA . LYS A 1 114 ? -21.388 -3.664 17.092 1.00 77.94 114 LYS A CA 1
ATOM 928 C C . LYS A 1 114 ? -21.851 -2.416 17.856 1.00 77.94 114 LYS A C 1
ATOM 930 O O . LYS A 1 114 ? -22.375 -2.551 18.951 1.00 77.94 114 LYS A O 1
ATOM 935 N N . SER A 1 115 ? -21.702 -1.222 17.277 1.00 72.69 115 SER A N 1
ATOM 936 C CA . SER A 1 115 ? -22.166 0.035 17.886 1.00 72.69 115 SER A CA 1
ATOM 937 C C . SER A 1 115 ? -23.678 0.276 17.792 1.00 72.69 115 SER A C 1
ATOM 939 O O . SER A 1 115 ? -24.159 1.185 18.450 1.00 72.69 115 SER A O 1
ATOM 941 N N . ARG A 1 116 ? -24.419 -0.476 16.964 1.00 72.88 116 ARG A N 1
ATOM 942 C CA . ARG A 1 116 ? -25.881 -0.329 16.802 1.00 72.88 116 ARG A CA 1
ATOM 943 C C . ARG A 1 116 ? -26.706 -1.328 17.621 1.00 72.88 116 ARG A C 1
ATOM 945 O O . ARG A 1 116 ? -27.919 -1.196 17.657 1.00 72.88 116 ARG A O 1
ATOM 952 N N . GLY A 1 117 ? -26.068 -2.348 18.194 1.00 66.00 117 GLY A N 1
ATOM 953 C CA . GLY A 1 117 ? -26.721 -3.399 18.985 1.00 66.00 117 GLY A CA 1
ATOM 954 C C . GLY A 1 117 ? -26.704 -3.153 20.496 1.00 66.00 117 GLY A C 1
ATOM 955 O O . GLY A 1 117 ? -26.819 -4.119 21.244 1.00 66.00 117 GLY A O 1
ATOM 956 N N . VAL A 1 118 ? -26.495 -1.903 20.922 1.00 48.66 118 VAL A N 1
ATOM 957 C CA . VAL A 1 118 ? -26.591 -1.430 22.313 1.00 48.66 118 VAL A CA 1
ATOM 958 C C . VAL A 1 118 ? -27.662 -0.355 22.364 1.00 48.66 118 VAL A C 1
ATOM 960 O O . VAL A 1 118 ? -27.647 0.489 21.439 1.00 48.66 118 VAL A O 1
#

Foldseek 3Di:
DVVVVVVVVVVVVVVVVVVPDDPDDDDPVNVVVPPPVPCPDALVNLLVVLVVLLVVLVVCVVPFDDDPQDDPCSVVVVVQCVVPNSNSSSVVSNVSSVVSNVVSVVNVVVVVVVVVVD

Nearest PDB structures (foldseek):
  3o9o-assembly1_B  TM=6.551E-01  e=9.350E+00  Streptococcus agalactiae NEM316
  3r84-assembly1_B  TM=6.024E-01  e=6.965E+00  Saccharomyces cerevisiae

pLDDT: mean 86.82, std 12.53, range [48.66, 97.75]

Radius of gyration: 19.75 Å; Cα contacts (8 Å, |Δi|>4): 71; chains: 1; bounding box: 45×32×55 Å

Mean predicted aligned error: 11.25 Å

Solvent-accessible surface area (backbone atoms only — not comparable to full-atom values): 6732 Å² total; per-residue (Å²): 112,70,68,60,52,55,52,52,55,50,53,56,51,52,56,54,63,54,70,76,51,79,84,76,80,83,52,70,70,59,64,74,65,46,94,64,76,82,65,87,67,53,40,65,54,32,40,50,50,15,51,53,29,39,50,51,16,53,49,32,67,79,54,56,80,63,84,84,66,72,71,98,58,23,69,57,54,51,54,37,33,74,76,54,36,73,59,20,58,26,54,52,28,41,52,54,14,51,53,28,35,52,52,14,50,53,45,46,52,53,54,55,53,64,68,67,78,110

Secondary structure (DSSP, 8-state):
-HHHHHHHHHHHHHHHHHHTS--PPPPHHHHHT----TTSS-HHHHHHHHHHHHHHHHHHHHS---SSP-STTHHHHHHHHHHH-TTHHHHHHHHHHHHHHHHHHHHHHHHHHHTT--